Protein AF-A0A7C2KET3-F1 (afdb_monomer_lite)

Foldseek 3Di:
DPDDCVCVVVQQFPPDDDDPPPGGHPPHDDDDLALVVLVVQCVVCVVVVPPVSVVVSVVSNVVNVVVVVVVVVVVVVVVVVVVVVVVVVVVVVVVVVVVVVVVVVVVVVVVVVVVVVVVVVVVVVVVVVVVVPPDPVVVVPD

Secondary structure (DSSP, 8-state):
-----HHHHTTSB-SS-PPTTS-B-TTS------HHHHHHHHHHHHHTT-HHHHHHHHHHHHHHHHHHHHHHHHHHHHHHHHHHHHHHHHHHHHHHHHHHHHHHHHHHHHHHHHHHHHHHHHHHHHHHHHHHTS-STTSS--

Structure (mmCIF, N/CA/C/O backbone):
data_AF-A0A7C2KET3-F1
#
_entry.id   AF-A0A7C2KET3-F1
#
loop_
_atom_site.group_PDB
_atom_site.id
_atom_site.type_symbol
_atom_site.label_atom_id
_atom_site.label_alt_id
_atom_site.label_comp_id
_atom_site.label_asym_id
_atom_site.label_entity_id
_atom_site.label_seq_id
_atom_site.pdbx_PDB_ins_code
_atom_site.Cartn_x
_atom_site.Cartn_y
_atom_site.Cartn_z
_atom_site.occupancy
_atom_site.B_iso_or_equiv
_atom_site.auth_seq_id
_atom_site.auth_comp_id
_atom_site.auth_asym_id
_atom_site.auth_atom_id
_atom_site.pdbx_PDB_model_num
ATOM 1 N N . ASP A 1 1 ? 2.225 -35.616 -18.552 1.00 42.16 1 ASP A N 1
ATOM 2 C CA . ASP A 1 1 ? 2.669 -34.369 -17.893 1.00 42.16 1 ASP A CA 1
ATOM 3 C C . ASP A 1 1 ? 3.683 -34.618 -16.784 1.00 42.16 1 ASP A C 1
ATOM 5 O O . ASP A 1 1 ? 3.506 -34.184 -15.653 1.00 42.16 1 ASP A O 1
ATOM 9 N N . GLN A 1 2 ? 4.763 -35.334 -17.109 1.00 47.34 2 GLN A N 1
ATOM 10 C CA . GLN A 1 2 ? 5.925 -35.467 -16.229 1.00 47.34 2 GLN A CA 1
ATOM 11 C C . GLN A 1 2 ? 6.860 -34.282 -16.495 1.00 47.34 2 GLN A C 1
ATOM 13 O O . GLN A 1 2 ? 6.942 -33.823 -17.633 1.00 47.34 2 GLN A O 1
ATOM 18 N N . GLY A 1 3 ? 7.487 -33.762 -15.438 1.00 59.97 3 GLY A N 1
ATOM 19 C CA . GLY A 1 3 ? 8.219 -32.495 -15.417 1.00 59.97 3 GLY A CA 1
ATOM 20 C C . GLY A 1 3 ? 9.075 -32.238 -16.656 1.00 59.97 3 GLY A C 1
ATOM 21 O O . GLY A 1 3 ? 10.024 -32.965 -16.928 1.00 59.97 3 GLY A O 1
ATOM 22 N N . SER A 1 4 ? 8.730 -31.179 -17.388 1.00 68.88 4 SER A N 1
ATOM 23 C CA . SER A 1 4 ? 9.518 -30.689 -18.516 1.00 68.88 4 SER A CA 1
ATOM 24 C C . SER A 1 4 ? 10.915 -30.287 -18.033 1.00 68.88 4 SER A C 1
ATOM 26 O O . SER A 1 4 ? 11.062 -29.337 -17.263 1.00 68.88 4 SER A O 1
ATOM 28 N N . THR A 1 5 ? 11.938 -31.009 -18.490 1.00 80.56 5 THR A N 1
ATOM 29 C CA . THR A 1 5 ? 13.360 -30.710 -18.262 1.00 80.56 5 THR A CA 1
ATOM 30 C C . THR A 1 5 ? 13.919 -29.750 -19.303 1.00 80.56 5 THR A C 1
ATOM 32 O O . THR A 1 5 ? 15.097 -29.437 -19.253 1.00 80.56 5 THR A O 1
ATOM 35 N N . VAL A 1 6 ? 13.097 -29.210 -20.210 1.00 83.06 6 VAL A N 1
ATOM 36 C CA . VAL A 1 6 ? 13.560 -28.395 -21.347 1.00 83.06 6 VAL A CA 1
ATOM 37 C C . VAL A 1 6 ? 14.446 -27.228 -20.903 1.00 83.06 6 VAL A C 1
ATOM 39 O O . VAL A 1 6 ? 15.465 -26.958 -21.522 1.00 83.06 6 VAL A O 1
ATOM 42 N N . LEU A 1 7 ? 14.124 -26.558 -19.795 1.00 82.88 7 LEU A N 1
ATOM 43 C CA . LEU A 1 7 ? 14.961 -25.466 -19.281 1.00 82.88 7 LEU A CA 1
ATOM 44 C C . LEU A 1 7 ? 16.278 -25.962 -18.650 1.00 82.88 7 LEU A C 1
ATOM 46 O O . LEU A 1 7 ? 17.256 -25.218 -18.621 1.00 82.88 7 LEU A O 1
ATOM 50 N N . GLN A 1 8 ? 16.310 -27.197 -18.142 1.00 83.88 8 GLN A N 1
ATOM 51 C CA . GLN A 1 8 ? 17.532 -27.858 -17.664 1.00 83.88 8 GLN A CA 1
ATOM 52 C C . GLN A 1 8 ? 18.396 -28.316 -18.843 1.00 83.88 8 GLN A C 1
ATOM 54 O O . GLN A 1 8 ? 19.611 -28.147 -18.809 1.00 83.88 8 GLN A O 1
ATOM 59 N N . ASP A 1 9 ? 17.768 -28.839 -19.896 1.00 83.50 9 ASP A N 1
ATOM 60 C CA . ASP A 1 9 ? 18.425 -29.317 -21.117 1.00 83.50 9 ASP A CA 1
ATOM 61 C C . ASP A 1 9 ? 19.000 -28.155 -21.939 1.00 83.50 9 ASP A C 1
ATOM 63 O O . ASP A 1 9 ? 20.069 -28.271 -22.532 1.00 83.50 9 ASP A O 1
ATOM 67 N N . LEU A 1 10 ? 18.335 -26.995 -21.907 1.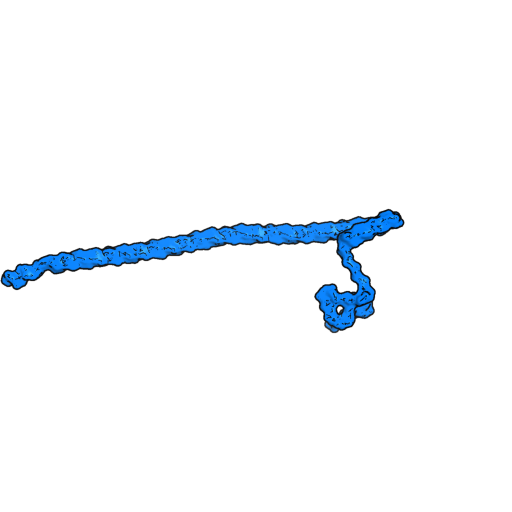00 83.88 10 LEU A N 1
ATOM 68 C CA . LEU A 1 10 ? 18.843 -25.735 -22.458 1.00 83.88 10 LEU A CA 1
ATOM 69 C C . LEU A 1 10 ? 19.915 -25.074 -21.572 1.00 83.88 10 LEU A C 1
ATOM 71 O O . LEU A 1 10 ? 20.426 -24.014 -21.930 1.00 83.88 10 LEU A O 1
ATOM 75 N N . GLY A 1 11 ? 20.243 -25.657 -20.413 1.00 83.31 11 GLY A N 1
ATOM 76 C CA . GLY A 1 11 ? 21.248 -25.118 -19.496 1.00 83.31 11 GLY A CA 1
ATOM 77 C C . GLY A 1 11 ? 20.866 -23.765 -18.890 1.00 83.31 11 GLY A C 1
ATOM 78 O O . GLY A 1 11 ? 21.749 -22.985 -18.545 1.00 83.31 11 GLY A O 1
ATOM 79 N N . LEU A 1 12 ? 19.568 -23.465 -18.784 1.00 84.31 12 LEU A N 1
ATOM 80 C CA . LEU A 1 12 ? 19.056 -22.229 -18.183 1.00 84.31 12 LEU A CA 1
ATOM 81 C C . LEU A 1 12 ? 18.835 -22.385 -16.676 1.00 84.31 12 LEU A C 1
ATOM 83 O O . LEU A 1 12 ? 19.113 -21.457 -15.917 1.00 84.31 12 LEU A O 1
ATOM 87 N N . ILE A 1 13 ? 18.384 -23.562 -16.230 1.00 86.81 13 ILE A N 1
ATOM 88 C CA . ILE A 1 13 ? 18.223 -23.896 -14.808 1.00 86.81 13 ILE A CA 1
ATOM 89 C C . ILE A 1 13 ? 19.156 -25.035 -14.390 1.00 86.81 13 ILE A C 1
ATOM 91 O O . ILE A 1 13 ? 19.423 -25.956 -15.159 1.00 86.81 13 ILE A O 1
ATOM 95 N N . ALA A 1 14 ? 19.661 -24.965 -13.161 1.00 82.75 14 ALA A N 1
ATOM 96 C CA . ALA A 1 14 ? 20.570 -25.953 -12.602 1.00 82.75 14 ALA A CA 1
ATOM 97 C C . ALA A 1 14 ? 19.879 -27.320 -12.465 1.00 82.75 14 ALA A C 1
ATOM 99 O O . ALA A 1 14 ? 18.770 -27.425 -11.932 1.00 82.75 14 ALA A O 1
ATOM 100 N N . GLN A 1 15 ? 20.555 -28.380 -12.911 1.00 72.81 15 GLN A N 1
ATOM 101 C CA . GLN A 1 15 ? 20.136 -29.752 -12.634 1.00 72.81 15 GLN A CA 1
ATOM 102 C C . GLN A 1 15 ? 20.457 -30.076 -11.169 1.00 72.81 15 GLN A C 1
ATOM 104 O O . GLN A 1 15 ? 21.622 -30.079 -10.780 1.00 72.81 15 GLN A O 1
ATOM 109 N N . GLY A 1 16 ? 19.428 -30.335 -10.352 1.00 71.69 16 GLY A N 1
ATOM 110 C CA . GLY A 1 16 ? 19.618 -30.861 -8.992 1.00 71.69 16 GLY A CA 1
ATOM 111 C C . GLY A 1 16 ? 19.234 -29.959 -7.811 1.00 71.69 16 GLY A C 1
ATOM 112 O O . GLY A 1 16 ? 19.978 -29.883 -6.842 1.00 71.69 16 GLY A O 1
ATOM 113 N N . GLY A 1 17 ? 18.037 -29.363 -7.812 1.00 63.12 17 GLY A N 1
ATOM 114 C CA . GLY A 1 17 ? 17.366 -29.019 -6.544 1.00 63.12 17 GLY A CA 1
ATOM 115 C C . GLY A 1 17 ? 17.530 -27.596 -6.007 1.00 63.12 17 GLY A C 1
ATOM 116 O O . GLY A 1 17 ? 17.144 -27.346 -4.866 1.00 63.12 17 GLY A O 1
ATOM 117 N N . ASN A 1 18 ? 18.005 -26.638 -6.805 1.00 69.19 18 ASN A N 1
ATOM 118 C CA . ASN A 1 18 ? 17.805 -25.234 -6.444 1.00 69.19 18 ASN A CA 1
ATOM 119 C C . ASN A 1 18 ? 16.338 -24.845 -6.692 1.00 69.19 18 ASN A C 1
ATOM 121 O O . ASN A 1 18 ? 15.812 -25.026 -7.792 1.00 69.19 18 ASN A O 1
ATOM 125 N N . TYR A 1 19 ? 15.677 -24.304 -5.669 1.00 72.56 19 TYR A N 1
ATOM 126 C CA . TYR A 1 19 ? 14.320 -23.768 -5.779 1.00 72.56 19 TYR A CA 1
ATOM 127 C C . TYR A 1 19 ? 14.351 -22.324 -6.314 1.00 72.56 19 TYR A C 1
ATOM 129 O O . TYR A 1 19 ? 15.313 -21.593 -6.049 1.00 72.56 19 TYR A O 1
ATOM 137 N N . PRO A 1 20 ? 13.317 -21.881 -7.055 1.00 75.56 20 PRO A N 1
ATOM 138 C CA . PRO A 1 20 ? 13.189 -20.483 -7.458 1.00 75.56 20 PRO A CA 1
ATOM 139 C C . PRO A 1 20 ? 13.262 -19.544 -6.242 1.00 75.56 20 PRO A C 1
ATOM 141 O O . PRO A 1 20 ? 12.779 -19.910 -5.167 1.00 75.56 20 PRO A O 1
ATOM 144 N N . PRO A 1 21 ? 13.818 -18.328 -6.381 1.00 67.75 21 PRO A N 1
ATOM 145 C CA . PRO A 1 21 ? 14.212 -17.669 -7.631 1.00 67.75 21 PRO A CA 1
ATOM 146 C C . PRO A 1 21 ? 15.685 -17.850 -8.054 1.00 67.75 21 PRO A C 1
ATOM 148 O O . PRO A 1 21 ? 16.065 -17.298 -9.077 1.00 67.75 21 PRO A O 1
ATOM 151 N N . ASN A 1 22 ? 16.519 -18.592 -7.314 1.00 75.00 22 ASN A N 1
ATOM 152 C CA . ASN A 1 22 ? 17.971 -18.695 -7.565 1.00 75.00 22 ASN A CA 1
ATOM 153 C C . ASN A 1 22 ? 18.385 -20.080 -8.090 1.00 75.00 22 ASN A C 1
ATOM 155 O O . ASN A 1 22 ? 19.306 -20.720 -7.580 1.00 75.00 22 ASN A O 1
ATOM 159 N N . ASN A 1 23 ? 17.683 -20.564 -9.109 1.00 85.31 23 ASN A N 1
ATOM 160 C CA . ASN A 1 23 ? 17.885 -21.889 -9.693 1.00 85.31 23 ASN A CA 1
ATOM 161 C C . ASN A 1 23 ? 18.510 -21.867 -11.090 1.00 85.31 23 ASN A C 1
ATOM 163 O O . ASN A 1 23 ? 18.409 -22.855 -11.810 1.00 85.31 23 ASN A O 1
ATOM 167 N N . TYR A 1 24 ? 19.153 -20.767 -11.475 1.00 85.25 24 TYR A N 1
ATOM 168 C CA . TYR A 1 24 ? 19.835 -20.638 -12.761 1.00 85.25 24 TYR A CA 1
ATOM 169 C C . TYR A 1 24 ? 21.067 -21.551 -12.837 1.00 85.25 24 TYR A C 1
ATOM 171 O O . TYR A 1 24 ? 21.750 -21.765 -11.832 1.00 85.25 24 TYR A O 1
ATOM 179 N N . ALA A 1 25 ? 21.359 -22.101 -14.016 1.00 84.25 25 ALA A N 1
ATOM 180 C CA . ALA A 1 25 ? 22.590 -22.860 -14.228 1.00 84.25 25 ALA A CA 1
ATOM 181 C C . ALA A 1 25 ? 23.814 -21.932 -14.160 1.00 84.25 25 ALA A C 1
ATOM 183 O O . ALA A 1 25 ? 23.736 -20.765 -14.532 1.00 84.25 25 ALA A O 1
ATOM 184 N N . SER A 1 26 ? 24.974 -22.446 -13.752 1.00 78.44 26 SER A N 1
ATOM 185 C CA . SER A 1 26 ? 26.209 -21.647 -13.663 1.00 78.44 26 SER A CA 1
ATOM 186 C C . SER A 1 26 ? 26.685 -21.099 -15.016 1.00 78.44 26 SER A C 1
ATOM 188 O O . SER A 1 26 ? 27.414 -20.114 -15.057 1.00 78.44 26 SER A O 1
ATOM 190 N N . SER A 1 27 ? 26.277 -21.737 -16.115 1.00 80.56 27 SER A N 1
ATOM 191 C CA . SER A 1 27 ? 26.515 -21.299 -17.495 1.00 80.56 27 SER A CA 1
ATOM 192 C C . SER A 1 27 ? 25.458 -20.325 -18.022 1.00 80.56 27 SER A C 1
ATOM 194 O O . SER A 1 27 ? 25.628 -19.785 -19.114 1.00 80.56 27 SER A O 1
ATOM 196 N N . ALA A 1 28 ? 24.354 -20.123 -17.299 1.00 80.44 28 ALA A N 1
ATOM 197 C CA . ALA A 1 28 ? 23.293 -19.229 -17.731 1.00 80.44 28 ALA A CA 1
ATOM 198 C C . ALA A 1 28 ? 23.733 -17.773 -17.544 1.00 80.44 28 ALA A C 1
ATOM 200 O O . ALA A 1 28 ? 24.137 -17.357 -16.457 1.00 80.44 28 ALA A O 1
ATOM 201 N N . ILE A 1 29 ? 23.613 -16.975 -18.605 1.00 73.44 29 ILE A N 1
ATOM 202 C CA . ILE A 1 29 ? 23.766 -15.525 -18.505 1.00 73.44 29 ILE A CA 1
ATOM 203 C C . ILE A 1 29 ? 22.491 -14.983 -17.861 1.00 73.44 29 ILE A C 1
ATOM 205 O O . ILE A 1 29 ? 21.449 -14.874 -18.504 1.00 73.44 29 ILE A O 1
ATOM 209 N N . VAL A 1 30 ? 22.572 -14.653 -16.575 1.00 65.62 30 VAL A N 1
ATOM 210 C CA . VAL A 1 30 ? 21.487 -13.986 -15.854 1.00 65.62 30 VAL A CA 1
ATOM 211 C C . VAL A 1 30 ? 21.726 -12.488 -15.939 1.00 65.62 30 VAL A C 1
ATOM 213 O O . VAL A 1 30 ? 22.471 -11.912 -15.146 1.00 65.62 30 VAL A O 1
ATOM 216 N N . GLN A 1 31 ? 21.112 -11.847 -16.927 1.00 65.31 31 GLN A N 1
ATOM 217 C CA . GLN A 1 31 ? 21.125 -10.395 -17.012 1.00 65.31 31 GLN A CA 1
ATOM 218 C C . GLN A 1 31 ? 19.950 -9.855 -16.196 1.00 65.31 31 GLN A C 1
ATOM 220 O O . GLN A 1 31 ? 18.794 -9.968 -16.593 1.00 65.31 31 GLN A O 1
ATOM 225 N N . GLY A 1 32 ? 20.244 -9.302 -15.018 1.00 63.31 32 GLY A N 1
ATOM 226 C CA . GLY A 1 32 ? 19.245 -8.568 -14.248 1.00 63.31 32 GLY A CA 1
ATOM 227 C C . GLY A 1 32 ? 18.842 -7.327 -15.032 1.00 63.31 32 GLY A C 1
ATOM 228 O O . GLY A 1 32 ? 19.677 -6.451 -15.254 1.00 63.31 32 GLY A O 1
ATOM 229 N N . ASP A 1 33 ? 17.594 -7.249 -15.480 1.00 67.88 33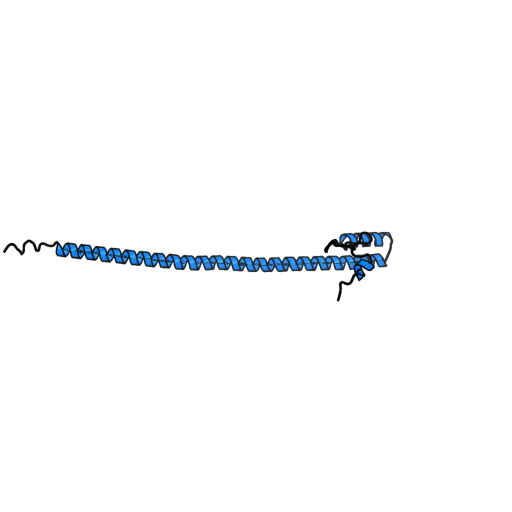 ASP A N 1
ATOM 230 C CA . ASP A 1 33 ? 17.148 -6.123 -16.292 1.00 67.88 33 ASP A CA 1
ATOM 231 C C . ASP A 1 33 ? 16.757 -4.940 -15.399 1.00 67.88 33 ASP A C 1
ATOM 233 O O . ASP A 1 33 ? 15.608 -4.753 -15.010 1.00 67.88 33 ASP A O 1
ATOM 237 N N . SER A 1 34 ? 17.768 -4.190 -14.966 1.00 79.50 34 SER A N 1
ATOM 238 C CA . SER A 1 34 ? 17.597 -2.996 -14.143 1.00 79.50 34 SER A CA 1
ATOM 239 C C . SER A 1 34 ? 17.594 -1.744 -15.012 1.00 79.50 34 SER A C 1
ATOM 241 O O . SER A 1 34 ? 18.355 -1.652 -15.976 1.00 79.50 34 SER A O 1
ATOM 243 N N . MET A 1 35 ? 16.836 -0.723 -14.603 1.00 84.56 35 MET A N 1
ATOM 244 C CA . MET A 1 35 ? 16.890 0.621 -15.192 1.00 84.56 35 MET A CA 1
ATOM 245 C C . MET A 1 35 ? 18.331 1.143 -15.309 1.00 84.56 35 MET A C 1
ATOM 247 O O . MET A 1 35 ? 18.689 1.780 -16.296 1.00 84.56 35 MET A O 1
ATOM 251 N N . PHE A 1 36 ? 19.185 0.833 -14.329 1.00 86.81 36 PHE A N 1
ATOM 252 C CA . PHE A 1 36 ? 20.596 1.221 -14.361 1.00 86.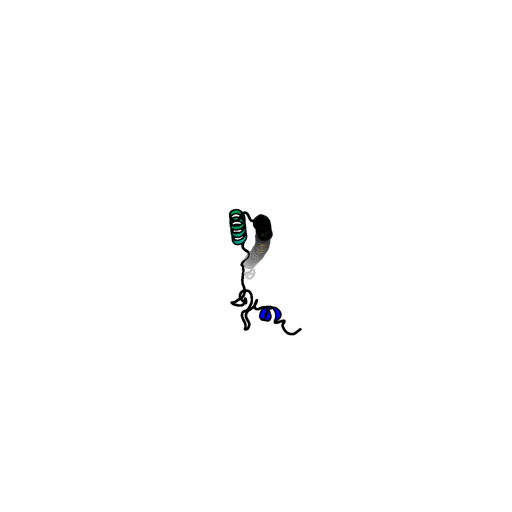81 36 PHE A CA 1
ATOM 253 C C . PHE A 1 36 ? 21.365 0.532 -15.492 1.00 86.81 36 PHE A C 1
ATOM 255 O O . PHE A 1 36 ? 22.199 1.168 -16.131 1.00 86.81 36 PHE A O 1
ATOM 262 N N . ASN A 1 37 ? 21.045 -0.728 -15.792 1.00 85.81 37 ASN A N 1
ATOM 263 C CA . ASN A 1 37 ? 21.643 -1.442 -16.916 1.00 85.81 37 ASN A CA 1
ATOM 264 C C . ASN A 1 37 ? 21.163 -0.856 -18.250 1.00 85.81 37 ASN A C 1
ATOM 266 O O . ASN A 1 37 ? 21.987 -0.656 -19.134 1.00 85.81 37 ASN A O 1
ATOM 270 N N . LYS A 1 38 ? 19.884 -0.465 -18.366 1.00 87.25 38 LYS A N 1
ATOM 271 C CA . LYS A 1 38 ? 19.368 0.243 -19.553 1.00 87.25 38 LYS A CA 1
ATOM 272 C C . LYS A 1 38 ? 20.059 1.593 -19.779 1.00 87.25 38 LYS A C 1
ATOM 274 O O . LYS A 1 38 ? 20.431 1.905 -20.907 1.00 87.25 38 LYS A O 1
ATOM 279 N N . LEU A 1 39 ? 20.301 2.362 -18.712 1.00 90.81 39 LEU A N 1
ATOM 280 C CA . LEU A 1 39 ? 21.042 3.631 -18.776 1.00 90.81 39 LEU A CA 1
ATOM 281 C C . LEU A 1 39 ? 22.499 3.433 -19.211 1.00 90.81 39 LEU A C 1
ATOM 283 O O . LEU A 1 39 ? 23.015 4.207 -20.017 1.00 90.81 39 LEU A O 1
ATOM 287 N N . VAL A 1 40 ? 23.160 2.394 -18.697 1.00 90.44 40 VAL A N 1
ATOM 288 C CA . VAL A 1 40 ? 24.526 2.031 -19.096 1.00 90.44 40 VAL A CA 1
ATOM 289 C C . VAL A 1 40 ? 24.567 1.604 -20.565 1.00 90.44 40 VAL A C 1
ATOM 291 O O . VAL A 1 40 ? 25.411 2.097 -21.308 1.00 90.44 40 VAL A O 1
ATOM 294 N N . SER A 1 41 ? 23.620 0.777 -21.015 1.00 89.12 41 SER A N 1
ATOM 295 C CA . SER A 1 41 ? 23.511 0.384 -22.424 1.00 89.12 41 SER A CA 1
ATOM 296 C C . SER A 1 41 ? 23.257 1.578 -23.346 1.00 89.12 41 SER A C 1
ATOM 298 O O . SER A 1 41 ? 23.889 1.672 -24.394 1.00 89.12 41 SER A O 1
ATOM 300 N N . LEU A 1 42 ? 22.396 2.523 -22.948 1.00 93.38 42 LEU A N 1
ATOM 301 C CA . LEU A 1 42 ? 22.164 3.753 -23.709 1.00 93.38 42 LEU A CA 1
ATOM 302 C C . LEU A 1 42 ? 23.438 4.603 -23.809 1.00 93.38 42 LEU A C 1
ATOM 304 O O . LEU A 1 42 ? 23.776 5.083 -24.889 1.00 93.38 42 LEU A O 1
ATOM 308 N N . ARG A 1 43 ? 24.165 4.773 -22.699 1.00 94.31 43 ARG A N 1
ATOM 309 C CA . ARG A 1 43 ? 25.451 5.485 -22.675 1.00 94.31 43 ARG A CA 1
ATOM 310 C C . ARG A 1 43 ? 26.450 4.855 -23.648 1.00 94.31 43 ARG A C 1
ATOM 312 O O . ARG A 1 43 ? 27.083 5.572 -24.417 1.00 94.31 43 ARG A O 1
ATOM 319 N N . ASP A 1 44 ? 26.592 3.535 -23.616 1.00 94.75 44 ASP A N 1
ATOM 320 C CA . ASP A 1 44 ? 27.554 2.826 -24.463 1.00 94.75 44 ASP A CA 1
ATOM 321 C C . ASP A 1 44 ? 27.150 2.890 -25.943 1.00 94.75 44 ASP A C 1
ATOM 323 O O . ASP A 1 44 ? 28.003 3.095 -26.808 1.00 94.75 44 ASP A O 1
ATOM 327 N N . ALA A 1 45 ? 25.851 2.817 -26.243 1.00 95.38 45 ALA A N 1
ATOM 328 C CA . ALA A 1 45 ? 25.337 3.007 -27.596 1.00 95.38 45 ALA A CA 1
ATOM 329 C C . ALA A 1 45 ? 25.600 4.429 -28.126 1.00 95.38 45 ALA A C 1
ATOM 331 O O . ALA A 1 45 ? 25.989 4.589 -29.283 1.00 95.38 45 ALA A O 1
ATOM 332 N N . LEU A 1 46 ? 25.473 5.454 -27.273 1.00 95.94 46 LEU A N 1
ATOM 333 C CA . LEU A 1 46 ? 25.827 6.837 -27.612 1.00 95.94 46 LEU A CA 1
ATOM 334 C C . LEU A 1 46 ? 27.325 6.992 -27.905 1.00 95.94 46 LEU A C 1
ATOM 336 O O . LEU A 1 46 ? 27.683 7.641 -28.884 1.00 95.94 46 LEU A O 1
ATOM 340 N N . PHE A 1 47 ? 28.205 6.378 -27.106 1.00 97.25 47 PHE A N 1
ATOM 341 C CA . PHE A 1 47 ? 29.652 6.435 -27.350 1.00 97.25 47 PHE A CA 1
ATOM 342 C C . PHE A 1 47 ? 30.072 5.734 -28.643 1.00 97.25 47 PHE A C 1
ATOM 344 O O . PHE A 1 47 ? 30.984 6.201 -29.323 1.00 97.25 47 PHE A O 1
ATOM 351 N N . ASN A 1 48 ? 29.396 4.641 -28.994 1.00 96.44 48 ASN A N 1
ATOM 352 C CA . ASN A 1 48 ? 29.688 3.867 -30.199 1.00 96.44 48 ASN A CA 1
ATOM 353 C C . ASN A 1 48 ? 28.949 4.378 -31.445 1.00 96.44 48 ASN A C 1
ATOM 355 O O . ASN A 1 48 ? 29.104 3.805 -32.522 1.00 96.44 48 ASN A O 1
ATOM 359 N N . ASN A 1 49 ? 28.155 5.447 -31.309 1.00 94.56 49 ASN A N 1
ATOM 360 C CA . ASN A 1 49 ? 27.302 5.988 -32.366 1.00 94.56 49 ASN A CA 1
ATOM 361 C C . ASN A 1 49 ? 26.354 4.924 -32.972 1.00 94.56 49 ASN A C 1
ATOM 363 O O . ASN A 1 49 ? 26.028 4.960 -34.161 1.00 94.56 49 ASN A O 1
ATOM 367 N N . ASP A 1 50 ? 25.925 3.964 -32.143 1.00 96.25 50 ASP A N 1
ATOM 368 C CA . ASP A 1 50 ? 25.015 2.880 -32.506 1.00 96.25 50 ASP A CA 1
ATOM 369 C C . ASP A 1 50 ? 23.564 3.355 -32.386 1.00 96.25 50 ASP A C 1
ATOM 371 O O . ASP A 1 50 ? 22.953 3.351 -31.316 1.00 96.25 50 ASP A O 1
ATOM 375 N N . THR A 1 51 ? 22.996 3.762 -33.516 1.00 93.81 51 THR A N 1
ATOM 376 C CA . THR A 1 51 ? 21.621 4.270 -33.603 1.00 93.81 51 THR A CA 1
ATOM 377 C C . THR A 1 51 ? 20.565 3.240 -33.203 1.00 93.81 51 THR A C 1
ATOM 379 O O . THR A 1 51 ? 19.533 3.617 -32.643 1.00 93.81 51 THR A O 1
ATOM 382 N N . ASN A 1 52 ? 20.810 1.947 -33.426 1.00 93.81 52 ASN A N 1
ATOM 383 C CA . ASN A 1 52 ? 19.883 0.896 -33.012 1.00 93.81 52 ASN A CA 1
ATOM 384 C C . ASN A 1 52 ? 19.945 0.687 -31.497 1.00 93.81 52 ASN A C 1
ATOM 386 O O . ASN A 1 52 ? 18.903 0.641 -30.841 1.00 93.81 52 ASN A O 1
ATOM 390 N N . GLY A 1 53 ? 21.155 0.639 -30.934 1.00 91.81 53 GLY A N 1
ATOM 391 C CA . GLY A 1 53 ? 21.372 0.556 -29.491 1.00 91.81 53 GLY A CA 1
ATOM 392 C C . GLY A 1 53 ? 20.785 1.747 -28.730 1.00 91.81 53 GLY A C 1
ATOM 393 O O . GLY A 1 53 ? 20.210 1.566 -27.658 1.00 91.81 53 GLY A O 1
ATOM 394 N N . ILE A 1 54 ? 20.845 2.954 -29.304 1.00 93.50 54 ILE A N 1
ATOM 395 C CA . ILE A 1 54 ? 20.236 4.157 -28.719 1.00 93.50 54 ILE A CA 1
ATOM 396 C C . ILE A 1 54 ? 18.712 4.012 -28.641 1.00 93.50 54 ILE A C 1
ATOM 398 O O . ILE A 1 54 ? 18.135 4.209 -27.572 1.00 93.50 54 ILE A O 1
ATOM 402 N N . ASN A 1 55 ? 18.057 3.623 -29.740 1.00 92.88 55 ASN A N 1
ATOM 403 C CA . ASN A 1 55 ? 16.604 3.429 -29.757 1.00 92.88 55 ASN A CA 1
ATOM 404 C C . ASN A 1 55 ? 16.160 2.329 -28.780 1.00 92.88 55 ASN A C 1
ATOM 406 O O . ASN A 1 55 ? 15.190 2.511 -28.046 1.00 92.88 55 ASN A O 1
ATOM 410 N N . ALA A 1 56 ? 16.897 1.216 -28.721 1.00 90.25 56 ALA A N 1
ATOM 411 C CA . ALA A 1 56 ? 16.627 0.139 -27.772 1.00 90.25 56 ALA A CA 1
ATOM 412 C C . ALA A 1 56 ? 16.826 0.584 -26.311 1.00 90.25 56 ALA A C 1
ATOM 414 O O . ALA A 1 56 ? 16.032 0.233 -25.439 1.00 90.25 56 ALA A O 1
ATOM 415 N N . GLY A 1 57 ? 17.862 1.384 -26.038 1.00 89.56 57 GLY A N 1
ATOM 416 C CA . GLY A 1 57 ? 18.135 1.936 -24.712 1.00 89.56 57 GLY A CA 1
ATOM 417 C C . GLY A 1 57 ? 17.034 2.878 -24.227 1.00 89.56 57 GLY A C 1
ATOM 418 O O . GLY A 1 57 ? 16.613 2.774 -23.077 1.00 89.56 57 GLY A O 1
ATOM 419 N N . LEU A 1 58 ? 16.528 3.750 -25.106 1.00 91.00 58 LEU A N 1
ATOM 420 C CA . LEU A 1 58 ? 15.403 4.639 -24.798 1.00 91.00 58 LEU A CA 1
ATOM 421 C C . LEU A 1 58 ? 14.126 3.848 -24.489 1.00 91.00 58 LEU A C 1
ATOM 423 O O . LEU A 1 58 ? 13.538 4.056 -23.431 1.00 91.00 58 LEU A O 1
ATOM 427 N N . GLY A 1 59 ? 13.765 2.877 -25.336 1.00 91.00 59 GLY A N 1
ATOM 428 C CA . GLY A 1 59 ? 12.598 2.023 -25.088 1.00 91.00 59 GLY A CA 1
ATOM 429 C C . GLY A 1 59 ? 12.700 1.242 -23.773 1.00 91.00 59 GLY A C 1
ATOM 430 O O . GLY A 1 59 ? 11.742 1.175 -23.009 1.00 91.00 59 GLY A O 1
ATOM 431 N N . GLY A 1 60 ? 13.888 0.725 -23.446 1.00 89.31 60 GLY A N 1
ATOM 432 C CA . GLY A 1 60 ? 14.115 0.035 -22.175 1.00 89.31 60 GLY A CA 1
ATOM 433 C C . GLY A 1 60 ? 13.996 0.943 -20.944 1.00 89.31 60 GLY A C 1
ATOM 434 O O . GLY A 1 60 ? 13.585 0.482 -19.879 1.00 89.31 60 GLY A O 1
ATOM 435 N N . ILE A 1 61 ? 14.346 2.228 -21.059 1.00 90.69 61 ILE A N 1
ATOM 436 C CA . ILE A 1 61 ? 14.139 3.205 -19.979 1.00 90.69 61 ILE A CA 1
ATOM 437 C C . ILE A 1 61 ? 12.649 3.497 -19.809 1.00 90.69 61 ILE A C 1
ATOM 439 O O . ILE A 1 61 ? 12.181 3.528 -18.672 1.00 90.69 61 ILE A O 1
ATOM 443 N N . ASP A 1 62 ? 11.907 3.660 -20.904 1.00 91.94 62 ASP A N 1
ATOM 444 C CA . ASP A 1 62 ? 10.460 3.886 -20.853 1.00 91.94 62 ASP A CA 1
ATOM 445 C C . ASP A 1 62 ? 9.739 2.726 -20.149 1.00 91.94 62 ASP A C 1
ATOM 447 O O . ASP A 1 62 ? 8.966 2.955 -19.215 1.00 91.94 62 ASP A O 1
ATOM 451 N N . GLU A 1 63 ? 10.076 1.479 -20.491 1.00 90.94 63 GLU A N 1
ATOM 452 C CA . GLU A 1 63 ? 9.547 0.287 -19.813 1.00 90.94 63 GLU A CA 1
ATOM 453 C C . GLU A 1 63 ? 9.875 0.272 -18.313 1.00 90.94 63 GLU A C 1
ATOM 455 O O . GLU A 1 63 ? 9.019 -0.025 -17.472 1.00 90.94 63 GLU A O 1
ATOM 460 N N . ALA A 1 64 ? 11.111 0.627 -17.948 1.00 88.94 64 ALA A N 1
ATOM 461 C CA . ALA A 1 64 ? 11.519 0.699 -16.551 1.00 88.94 64 ALA A CA 1
ATOM 462 C C . ALA A 1 64 ? 10.761 1.798 -15.783 1.00 88.94 64 ALA A C 1
ATOM 464 O O . ALA A 1 64 ? 10.374 1.601 -14.626 1.00 88.94 64 ALA A O 1
ATOM 465 N N . MET A 1 65 ? 10.512 2.944 -16.420 1.00 91.31 65 MET A N 1
ATOM 466 C CA . MET A 1 65 ? 9.709 4.020 -15.843 1.00 91.31 65 MET A CA 1
ATOM 467 C C . MET A 1 65 ? 8.249 3.599 -15.664 1.00 91.31 65 MET A C 1
ATOM 469 O O . MET A 1 65 ? 7.647 3.919 -14.638 1.00 91.31 65 MET A O 1
ATOM 473 N N . ASP A 1 66 ? 7.678 2.859 -16.609 1.00 93.12 66 ASP A N 1
ATOM 474 C CA . ASP A 1 66 ? 6.313 2.343 -16.497 1.00 93.12 66 ASP A CA 1
ATOM 475 C C . ASP A 1 66 ? 6.178 1.309 -15.381 1.00 93.12 66 ASP A C 1
ATOM 477 O O . ASP A 1 66 ? 5.225 1.360 -14.597 1.00 93.12 66 ASP A O 1
ATOM 481 N N . ASN A 1 67 ? 7.176 0.439 -15.221 1.00 89.62 67 ASN A N 1
ATOM 482 C CA . ASN A 1 67 ? 7.245 -0.484 -14.095 1.00 89.62 67 ASN A CA 1
ATOM 483 C C . ASN A 1 67 ? 7.294 0.266 -12.747 1.00 89.62 67 ASN A C 1
ATOM 485 O O . ASN A 1 67 ? 6.508 -0.022 -11.838 1.00 89.62 67 ASN A O 1
ATOM 489 N N . LEU A 1 68 ? 8.144 1.296 -12.638 1.00 89.69 68 LEU A N 1
ATOM 490 C CA . LEU A 1 68 ? 8.216 2.153 -11.451 1.00 89.69 68 LEU A CA 1
ATOM 491 C C . LEU A 1 68 ? 6.862 2.819 -11.158 1.00 89.69 68 LEU A C 1
ATOM 493 O O . LEU A 1 68 ? 6.388 2.788 -10.019 1.00 89.69 68 LEU A O 1
ATOM 497 N N . ARG A 1 69 ? 6.214 3.399 -12.176 1.00 94.12 69 ARG A N 1
ATOM 498 C CA . ARG A 1 69 ? 4.891 4.032 -12.050 1.00 94.12 69 ARG A CA 1
ATOM 499 C C . ARG A 1 69 ? 3.834 3.043 -11.574 1.00 94.12 69 ARG A C 1
ATOM 501 O O . ARG A 1 69 ? 3.060 3.384 -10.681 1.00 94.12 69 ARG A O 1
ATOM 508 N N . ALA A 1 70 ? 3.826 1.821 -12.102 1.00 94.44 70 ALA A N 1
ATOM 509 C CA . ALA A 1 70 ? 2.907 0.773 -11.669 1.00 94.44 70 ALA A CA 1
ATOM 510 C C . ALA A 1 70 ? 3.103 0.426 -10.182 1.00 94.44 70 ALA A C 1
ATOM 512 O O . ALA A 1 70 ? 2.130 0.323 -9.428 1.00 94.44 70 ALA A O 1
ATOM 513 N N . HIS A 1 71 ? 4.353 0.319 -9.725 1.00 93.31 71 HIS A N 1
ATOM 514 C CA . HIS A 1 71 ? 4.648 0.095 -8.310 1.00 93.31 71 HIS A CA 1
ATOM 515 C C . HIS A 1 71 ? 4.241 1.277 -7.423 1.00 93.31 71 HIS A C 1
ATOM 517 O O . HIS A 1 71 ? 3.636 1.056 -6.372 1.00 93.31 71 HIS A O 1
ATOM 523 N N . MET A 1 72 ? 4.494 2.520 -7.843 1.00 95.50 72 MET A N 1
ATOM 524 C CA . MET A 1 72 ? 4.023 3.705 -7.116 1.00 95.50 72 MET A CA 1
ATOM 525 C C . MET A 1 72 ? 2.494 3.741 -7.021 1.00 95.50 72 MET A C 1
ATOM 527 O O . MET A 1 72 ? 1.956 4.011 -5.949 1.00 95.50 72 MET A O 1
ATOM 531 N N . ALA A 1 73 ? 1.788 3.408 -8.105 1.00 97.06 73 ALA A N 1
ATOM 532 C CA . ALA A 1 73 ? 0.330 3.323 -8.111 1.00 97.06 73 ALA A CA 1
ATOM 533 C C . ALA A 1 73 ? -0.181 2.253 -7.132 1.00 97.06 73 ALA A C 1
ATOM 535 O O . ALA A 1 73 ? -1.124 2.501 -6.380 1.00 97.06 73 ALA A O 1
ATOM 536 N N . LEU A 1 74 ? 0.471 1.086 -7.070 1.00 96.56 74 LEU A N 1
ATOM 537 C CA . LEU A 1 74 ? 0.144 0.038 -6.100 1.00 96.56 74 LEU A CA 1
ATOM 538 C C . LEU A 1 74 ? 0.351 0.506 -4.653 1.00 96.56 74 LEU A C 1
ATOM 540 O O . LEU A 1 74 ? -0.483 0.224 -3.789 1.00 96.56 74 LEU A O 1
ATOM 544 N N . VAL A 1 75 ? 1.451 1.211 -4.376 1.00 97.75 75 VAL A N 1
ATOM 545 C CA . VAL A 1 75 ? 1.720 1.790 -3.052 1.00 97.75 75 VAL A CA 1
ATOM 546 C C . VAL A 1 75 ? 0.659 2.832 -2.701 1.00 97.75 75 VAL A C 1
ATOM 548 O O . VAL A 1 75 ? 0.079 2.746 -1.621 1.00 97.75 75 VAL A O 1
ATOM 551 N N . GLY A 1 76 ? 0.324 3.739 -3.622 1.00 97.62 76 GLY A N 1
ATOM 552 C CA . GLY A 1 76 ? -0.734 4.734 -3.429 1.00 97.62 76 GLY A CA 1
ATOM 553 C C . GLY A 1 76 ? -2.105 4.103 -3.167 1.00 97.62 76 GLY A C 1
ATOM 554 O O . GLY A 1 76 ? -2.811 4.501 -2.242 1.00 97.62 76 GLY A O 1
ATOM 555 N N . ALA A 1 77 ? -2.460 3.043 -3.898 1.00 97.62 77 ALA A N 1
ATOM 556 C CA . ALA A 1 77 ? -3.696 2.297 -3.664 1.00 97.62 77 ALA A CA 1
ATOM 557 C C . ALA A 1 77 ? -3.720 1.631 -2.276 1.00 97.62 77 ALA A C 1
ATOM 559 O O . ALA A 1 77 ? -4.750 1.623 -1.597 1.00 97.62 77 ALA A O 1
ATOM 560 N N . ARG A 1 78 ? -2.586 1.079 -1.821 1.00 97.44 78 ARG A N 1
ATOM 561 C CA . ARG A 1 78 ? -2.456 0.517 -0.466 1.00 97.44 78 ARG A CA 1
ATOM 562 C C . ARG A 1 78 ? -2.563 1.598 0.604 1.00 97.44 78 ARG A C 1
ATOM 564 O O . ARG A 1 78 ? -3.257 1.373 1.592 1.00 97.44 78 ARG A O 1
ATOM 571 N N . GLN A 1 79 ? -1.939 2.753 0.394 1.00 97.88 79 GLN A N 1
ATOM 572 C CA . GLN A 1 79 ? -2.043 3.896 1.294 1.00 97.88 79 GLN A CA 1
ATOM 573 C C . GLN A 1 79 ? -3.499 4.361 1.431 1.00 97.88 79 GLN A C 1
ATOM 575 O O . GLN A 1 79 ? -4.005 4.429 2.546 1.00 97.88 79 GLN A O 1
ATOM 580 N N . SER A 1 80 ? -4.210 4.556 0.317 1.00 97.44 80 SER A N 1
ATOM 581 C CA . SER A 1 80 ? -5.629 4.940 0.335 1.00 97.44 80 SER A CA 1
ATOM 582 C C . SER A 1 80 ? -6.496 3.926 1.095 1.00 97.44 80 SER A C 1
ATOM 584 O O . SER A 1 80 ? -7.336 4.293 1.919 1.00 97.44 80 SER A O 1
ATOM 586 N N . ARG A 1 81 ? -6.255 2.620 0.905 1.00 97.12 81 ARG A N 1
ATOM 587 C CA . ARG A 1 81 ? -6.947 1.575 1.680 1.00 97.12 81 ARG A CA 1
ATOM 588 C C . ARG A 1 81 ? -6.659 1.662 3.180 1.00 97.12 81 ARG A C 1
ATOM 590 O O . ARG A 1 81 ? -7.568 1.410 3.972 1.00 97.12 81 ARG A O 1
ATOM 597 N N . LEU A 1 82 ? -5.424 1.976 3.571 1.00 97.94 82 LEU A N 1
ATOM 598 C CA . LEU A 1 82 ? -5.046 2.142 4.976 1.00 97.94 82 LEU A CA 1
ATOM 599 C C . LEU A 1 82 ? -5.701 3.379 5.595 1.00 97.94 82 LEU A C 1
ATOM 601 O O . LEU A 1 82 ? -6.201 3.288 6.712 1.00 97.94 82 LEU A O 1
ATOM 605 N N . GLU A 1 83 ? -5.772 4.491 4.865 1.00 98.00 83 GLU A N 1
ATOM 606 C CA . GLU A 1 83 ? -6.455 5.713 5.308 1.00 98.00 83 GLU A CA 1
ATOM 607 C C . GLU A 1 83 ? -7.944 5.451 5.586 1.00 98.00 83 GLU A C 1
ATOM 609 O O . GLU A 1 83 ? -8.438 5.768 6.669 1.00 98.00 83 GLU A O 1
ATOM 614 N N . ILE A 1 84 ? -8.639 4.755 4.677 1.00 98.00 84 ILE A N 1
ATOM 615 C CA . ILE A 1 84 ? -10.042 4.350 4.877 1.00 98.00 84 ILE A CA 1
ATOM 616 C C . ILE A 1 84 ? -10.183 3.420 6.092 1.00 98.00 84 ILE A C 1
ATOM 618 O O . ILE A 1 84 ? -11.126 3.542 6.880 1.00 98.00 84 ILE A O 1
ATOM 622 N N . ALA A 1 85 ? -9.270 2.458 6.258 1.00 97.50 85 ALA A N 1
ATOM 623 C CA . ALA A 1 85 ? -9.299 1.541 7.395 1.00 97.50 85 ALA A CA 1
ATOM 624 C C . ALA A 1 85 ? -9.083 2.274 8.730 1.00 97.50 85 ALA A C 1
ATOM 626 O O . ALA A 1 85 ? -9.751 1.960 9.721 1.00 97.50 85 ALA A O 1
ATOM 627 N N . LEU A 1 86 ? -8.197 3.270 8.750 1.00 97.75 86 LEU A N 1
ATOM 628 C CA . LEU A 1 86 ? -7.924 4.105 9.914 1.00 97.75 86 LEU A CA 1
ATOM 629 C C . LEU A 1 86 ? -9.139 4.968 10.277 1.00 97.75 86 LEU A C 1
ATOM 631 O O . LEU A 1 86 ? -9.553 4.979 11.436 1.00 97.75 86 LEU A O 1
ATOM 635 N N . GLU A 1 87 ? -9.773 5.606 9.291 1.00 97.69 87 GLU A N 1
ATOM 636 C CA . GLU A 1 87 ? -10.998 6.385 9.501 1.00 97.69 87 GLU A CA 1
ATOM 637 C C . GLU A 1 87 ? -12.127 5.517 10.080 1.00 97.69 87 GLU A C 1
ATOM 639 O O . GLU A 1 87 ? -12.773 5.884 11.066 1.00 97.69 87 GLU A O 1
ATOM 644 N N . ARG A 1 88 ? -12.333 4.321 9.516 1.00 96.81 88 ARG A N 1
ATOM 645 C CA . ARG A 1 88 ? -13.318 3.354 10.026 1.00 96.81 88 ARG A CA 1
ATOM 646 C C . ARG A 1 88 ? -13.004 2.910 11.451 1.00 96.81 88 ARG A C 1
ATOM 648 O O . ARG A 1 88 ? -13.914 2.814 12.268 1.00 96.81 88 ARG A O 1
ATOM 655 N N . THR A 1 89 ? -11.736 2.653 11.759 1.00 96.94 89 THR A N 1
ATOM 656 C CA . THR A 1 89 ? -11.313 2.242 13.105 1.00 96.94 89 THR A CA 1
ATOM 657 C C . THR A 1 89 ? -11.564 3.351 14.122 1.00 96.94 89 THR A C 1
ATOM 659 O O . THR A 1 89 ? -12.118 3.083 15.184 1.00 96.94 89 THR A O 1
ATOM 662 N N . SER A 1 90 ? -11.257 4.603 13.773 1.00 97.00 90 SER A N 1
ATOM 663 C CA . SER A 1 90 ? -11.555 5.768 14.615 1.00 97.00 90 SER A CA 1
ATOM 664 C C . SER A 1 90 ? -13.056 5.892 14.908 1.00 97.00 90 SER A C 1
ATOM 666 O O . SER A 1 90 ? -13.463 6.000 16.066 1.00 97.00 90 SER A O 1
ATOM 668 N N . LYS A 1 91 ? -13.904 5.754 13.878 1.00 96.81 91 LYS A N 1
ATOM 669 C CA . LYS A 1 91 ? -15.369 5.735 14.036 1.00 96.81 91 LYS A CA 1
ATOM 670 C C . LYS A 1 91 ? -15.841 4.598 14.948 1.00 96.81 91 LYS A C 1
ATOM 672 O O . LYS A 1 91 ? -16.682 4.823 15.816 1.00 96.81 91 LYS A O 1
ATOM 677 N N . ASN A 1 92 ? -15.278 3.399 14.795 1.00 95.75 92 ASN A N 1
ATOM 678 C CA . ASN A 1 92 ? -15.617 2.248 15.634 1.00 95.75 92 ASN A CA 1
ATOM 679 C C . ASN A 1 92 ? -15.242 2.467 17.104 1.00 95.75 92 ASN A C 1
ATOM 681 O O . ASN A 1 92 ? -16.004 2.067 17.977 1.00 95.75 92 ASN A O 1
ATOM 685 N N . ILE A 1 93 ? -14.108 3.115 17.385 1.00 95.75 93 ILE A N 1
ATOM 686 C CA . ILE A 1 93 ? -13.694 3.442 18.757 1.00 95.75 93 ILE A CA 1
ATOM 687 C C . ILE A 1 93 ? -14.706 4.388 19.409 1.00 95.75 93 ILE A C 1
ATOM 689 O O . ILE A 1 93 ? -15.142 4.142 20.532 1.00 95.75 93 ILE A O 1
ATOM 693 N N . VAL A 1 94 ? -15.116 5.448 18.707 1.00 96.25 94 VAL A N 1
ATOM 694 C CA . VAL A 1 94 ? -16.127 6.391 19.216 1.00 96.25 94 VAL A CA 1
ATOM 695 C C . VAL A 1 94 ? -17.453 5.675 19.477 1.00 96.25 94 VAL A C 1
ATOM 697 O O . VAL A 1 94 ? -18.033 5.829 20.548 1.00 96.25 94 VAL A O 1
ATOM 700 N N . TYR A 1 95 ? -17.903 4.845 18.534 1.00 95.75 95 TYR A N 1
ATOM 701 C CA . TYR A 1 95 ? -19.143 4.083 18.671 1.00 95.75 95 TYR A CA 1
ATOM 702 C C . TYR A 1 95 ? -19.098 3.075 19.831 1.00 95.75 95 TYR A C 1
ATOM 704 O O . TYR A 1 95 ? -20.047 2.976 20.606 1.00 95.75 95 TYR A O 1
ATOM 712 N N . ALA A 1 96 ? -17.984 2.357 19.994 1.00 94.75 96 ALA A N 1
ATOM 713 C CA . ALA A 1 96 ? -17.799 1.419 21.097 1.00 94.75 96 ALA A CA 1
ATOM 714 C C . ALA A 1 96 ? -17.805 2.130 22.459 1.00 94.75 96 ALA A C 1
ATOM 716 O O . ALA A 1 96 ? -18.443 1.647 23.393 1.00 94.75 96 ALA A O 1
ATOM 717 N N . ASN A 1 97 ? -17.155 3.294 22.563 1.00 94.00 97 ASN A N 1
ATOM 718 C CA . ASN A 1 97 ? -17.181 4.112 23.777 1.00 94.00 97 ASN A CA 1
ATOM 719 C C . ASN A 1 97 ? -18.590 4.628 24.102 1.00 94.00 97 ASN A C 1
ATOM 721 O O . ASN A 1 97 ? -18.985 4.613 25.266 1.00 94.00 97 ASN A O 1
ATOM 725 N N . ASP A 1 98 ? -19.364 5.041 23.095 1.00 94.94 98 ASP A N 1
ATOM 726 C CA . ASP A 1 98 ? -20.759 5.464 23.276 1.00 94.94 98 ASP A CA 1
ATOM 727 C C . ASP A 1 98 ? -21.637 4.315 23.803 1.00 94.94 98 ASP A C 1
ATOM 729 O O . ASP A 1 98 ? -22.370 4.489 24.778 1.00 94.94 98 ASP A O 1
ATOM 733 N N . ILE A 1 99 ? -21.512 3.111 23.230 1.00 93.19 99 ILE A N 1
ATOM 734 C CA . ILE A 1 99 ? -22.208 1.918 23.739 1.00 93.19 99 ILE A CA 1
ATOM 735 C C . ILE A 1 99 ? -21.794 1.622 25.182 1.00 93.19 99 ILE A C 1
ATOM 737 O O . ILE A 1 99 ? -22.657 1.416 26.036 1.00 93.19 99 ILE A O 1
ATOM 741 N N . TYR A 1 100 ? -20.490 1.607 25.461 1.00 92.75 100 TYR A N 1
ATOM 742 C CA . TYR A 1 100 ? -19.974 1.302 26.792 1.00 92.75 100 TYR A CA 1
ATOM 743 C C . TYR A 1 100 ? -20.493 2.299 27.837 1.00 92.75 100 TYR A C 1
ATOM 745 O O . TYR A 1 100 ? -20.984 1.896 28.890 1.00 92.75 100 TYR A O 1
ATOM 753 N N . SER A 1 101 ? -20.478 3.596 27.512 1.00 92.44 101 SER A N 1
ATOM 754 C CA . SER A 1 101 ? -21.006 4.656 28.374 1.00 92.44 101 SER A CA 1
ATOM 755 C C . SER A 1 101 ? -22.506 4.494 28.646 1.00 92.44 101 SER A C 1
ATOM 757 O O . SER A 1 101 ? -22.936 4.635 29.792 1.00 92.44 101 SER A O 1
ATOM 759 N N . LYS A 1 102 ? -23.307 4.127 27.635 1.00 91.94 102 LYS A N 1
ATOM 760 C CA . LYS A 1 102 ? -24.751 3.875 27.797 1.00 91.94 102 LYS A CA 1
ATOM 761 C C . LYS A 1 102 ? -25.045 2.671 28.690 1.00 91.94 102 LYS A C 1
ATOM 763 O O . LYS A 1 102 ? -25.942 2.749 29.529 1.00 91.94 102 LYS A O 1
ATOM 768 N N . ILE A 1 103 ? -24.300 1.576 28.530 1.00 90.50 103 ILE A N 1
ATOM 769 C CA . ILE A 1 103 ? -24.458 0.376 29.364 1.00 90.50 103 ILE A CA 1
ATOM 770 C C . ILE A 1 103 ? -24.082 0.700 30.812 1.00 90.50 103 ILE A C 1
ATOM 772 O O . ILE A 1 103 ? -24.901 0.512 31.709 1.00 90.50 103 ILE A O 1
ATOM 776 N N . GLN A 1 104 ? -22.903 1.288 31.032 1.00 88.44 104 GLN A N 1
ATOM 777 C CA . GLN A 1 104 ? -22.442 1.647 32.373 1.00 88.44 104 GLN A CA 1
ATOM 778 C C . GLN A 1 104 ? -23.391 2.643 33.062 1.00 88.44 104 GLN A C 1
ATOM 780 O O . GLN A 1 104 ? -23.708 2.484 34.240 1.00 88.44 104 GLN A O 1
ATOM 785 N N . GLY A 1 105 ? -23.895 3.641 32.330 1.00 87.06 105 GLY A N 1
ATOM 786 C CA . GLY A 1 105 ? -24.896 4.579 32.842 1.00 87.06 105 GLY A CA 1
ATOM 787 C C . GLY A 1 105 ? -26.218 3.903 33.225 1.00 87.06 105 GLY A C 1
ATOM 788 O O . GLY A 1 105 ? -26.820 4.263 34.236 1.00 87.06 105 GLY A O 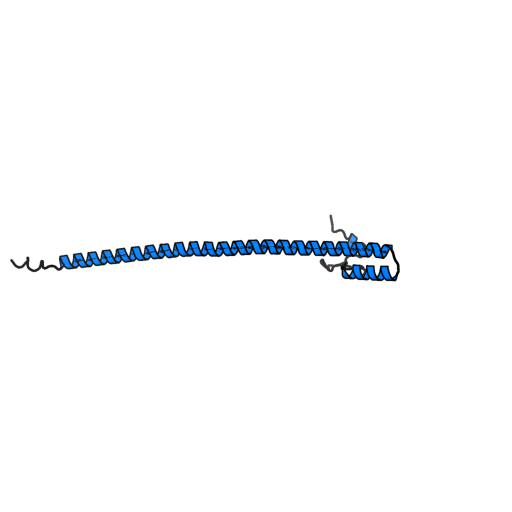1
ATOM 789 N N . THR A 1 106 ? -26.648 2.889 32.468 1.00 87.69 106 THR A N 1
ATOM 790 C CA . THR A 1 106 ? -27.854 2.098 32.772 1.00 87.69 106 THR A CA 1
ATOM 791 C C . THR A 1 106 ? -27.677 1.280 34.052 1.00 87.69 106 THR A C 1
ATOM 793 O O . THR A 1 106 ? -28.562 1.287 34.911 1.00 87.69 106 THR A O 1
ATOM 796 N N . ASP A 1 107 ? -26.523 0.631 34.227 1.00 90.44 107 ASP A N 1
ATOM 797 C CA . ASP A 1 107 ? -26.220 -0.143 35.436 1.00 90.44 107 ASP A CA 1
ATOM 798 C C . ASP A 1 107 ? -26.153 0.749 36.682 1.00 90.44 107 ASP A C 1
ATOM 800 O O . ASP A 1 107 ? -26.706 0.401 37.727 1.00 90.44 107 ASP A O 1
ATOM 804 N N . MET A 1 108 ? -25.557 1.941 36.567 1.00 88.81 108 MET A N 1
ATOM 805 C CA . MET A 1 108 ? -25.559 2.928 37.651 1.00 88.81 108 MET A CA 1
ATOM 806 C C . MET A 1 108 ? -26.977 3.392 38.002 1.00 88.81 108 MET A C 1
ATOM 808 O O . MET A 1 108 ? -27.322 3.452 39.181 1.00 88.81 108 MET A O 1
ATOM 812 N N . ALA A 1 109 ? -27.819 3.684 37.005 1.00 90.44 109 ALA A N 1
ATOM 813 C CA . ALA A 1 109 ? -29.208 4.077 37.241 1.00 90.44 109 ALA A CA 1
ATOM 814 C C . ALA A 1 109 ? -29.999 2.975 37.966 1.00 90.44 109 ALA A C 1
ATOM 816 O O . ALA A 1 109 ? -30.769 3.263 38.888 1.00 90.44 109 ALA A O 1
ATOM 817 N N . LYS A 1 110 ? -29.766 1.706 37.610 1.00 91.75 110 LYS A N 1
ATOM 818 C CA . LYS A 1 110 ? -30.372 0.559 38.292 1.00 91.75 110 LYS A CA 1
ATOM 819 C C . LYS A 1 110 ? -29.874 0.425 39.733 1.00 91.75 110 LYS A C 1
ATOM 821 O O . LYS A 1 110 ? -30.695 0.343 40.638 1.00 91.75 110 LYS A O 1
ATOM 826 N N . ALA A 1 111 ? -28.563 0.498 39.961 1.00 92.31 111 ALA A N 1
ATOM 827 C CA . ALA A 1 111 ? -27.979 0.420 41.301 1.00 92.31 111 ALA A CA 1
ATOM 828 C C . ALA A 1 111 ? -28.491 1.531 42.236 1.00 92.31 111 ALA A C 1
ATOM 830 O O . ALA A 1 111 ? -28.811 1.270 43.394 1.00 92.31 111 ALA A O 1
ATOM 831 N N . ILE A 1 112 ? -28.624 2.763 41.729 1.00 92.62 112 ILE A N 1
ATOM 832 C CA . ILE A 1 112 ? -29.221 3.886 42.470 1.00 92.62 112 ILE A CA 1
ATOM 833 C C . ILE A 1 112 ? -30.689 3.597 42.806 1.00 92.62 112 ILE A C 1
ATOM 835 O O . ILE A 1 112 ? -31.127 3.850 43.928 1.00 92.62 112 ILE A O 1
ATOM 839 N N . THR A 1 113 ? -31.447 3.056 41.850 1.00 94.81 113 THR A N 1
ATOM 840 C CA . THR A 1 113 ? -32.857 2.696 42.056 1.00 94.81 113 THR A CA 1
ATOM 841 C C . THR A 1 113 ? -33.005 1.623 43.134 1.00 94.81 113 THR A C 1
ATOM 843 O O . THR A 1 113 ? -33.798 1.784 44.062 1.00 94.81 113 THR A O 1
ATOM 846 N N . ASP A 1 114 ? -32.200 0.564 43.059 1.00 95.06 114 ASP A N 1
ATOM 847 C CA . ASP A 1 114 ? -32.204 -0.535 44.024 1.00 95.06 114 ASP A CA 1
ATOM 848 C C . ASP A 1 114 ? -31.818 -0.047 45.427 1.00 95.06 114 ASP A C 1
ATOM 850 O O . ASP A 1 114 ? -32.506 -0.358 46.403 1.00 95.06 114 ASP A O 1
ATOM 854 N N . LEU A 1 115 ? -30.787 0.799 45.532 1.00 94.62 115 LEU A N 1
ATOM 855 C CA . LEU A 1 115 ? -30.410 1.439 46.792 1.00 94.62 115 LEU A CA 1
ATOM 856 C C . LEU A 1 115 ? -31.568 2.263 47.365 1.00 94.62 115 LEU A C 1
ATOM 858 O O . LEU A 1 115 ? -31.882 2.144 48.551 1.00 94.62 115 LEU A O 1
ATOM 862 N N . LYS A 1 116 ? -32.247 3.063 46.531 1.00 95.06 116 LYS A N 1
ATOM 863 C CA . LYS A 1 116 ? -33.355 3.900 46.997 1.00 95.06 116 LYS A CA 1
ATOM 864 C C . LYS A 1 116 ? -34.534 3.073 47.499 1.00 95.06 116 LYS A C 1
ATOM 866 O O . LYS A 1 116 ? -35.145 3.429 48.504 1.00 95.06 116 LYS A O 1
ATOM 871 N N . ASN A 1 117 ? -34.819 1.949 46.848 1.00 95.44 117 ASN A N 1
ATOM 872 C CA . ASN A 1 117 ? -35.842 1.008 47.297 1.00 95.44 117 ASN A CA 1
ATOM 873 C C . ASN A 1 117 ? -35.504 0.409 48.670 1.00 95.44 117 ASN A C 1
ATOM 875 O O . ASN A 1 117 ? -36.377 0.336 49.537 1.00 95.44 117 ASN A O 1
ATOM 879 N N . ILE A 1 118 ? -34.240 0.036 48.900 1.00 95.56 118 ILE A N 1
ATOM 880 C CA . ILE A 1 118 ? -33.778 -0.473 50.200 1.00 95.56 118 ILE A CA 1
ATOM 881 C C . ILE A 1 118 ? -33.909 0.606 51.283 1.00 95.56 118 ILE A C 1
ATOM 883 O O . ILE A 1 118 ? -34.442 0.325 52.357 1.00 95.56 118 ILE A O 1
ATOM 887 N N . GLU A 1 119 ? -33.490 1.845 51.005 1.00 93.44 119 GLU A N 1
ATOM 888 C CA . GLU A 1 119 ? -33.650 2.972 51.937 1.00 93.44 119 GLU A CA 1
ATOM 889 C C . GLU A 1 119 ? -35.117 3.203 52.314 1.00 93.44 119 GLU A C 1
ATOM 891 O O . GLU A 1 119 ? -35.438 3.337 53.495 1.00 93.44 119 GLU A O 1
ATOM 896 N N . LEU A 1 120 ? -36.016 3.222 51.323 1.00 95.50 120 LEU A 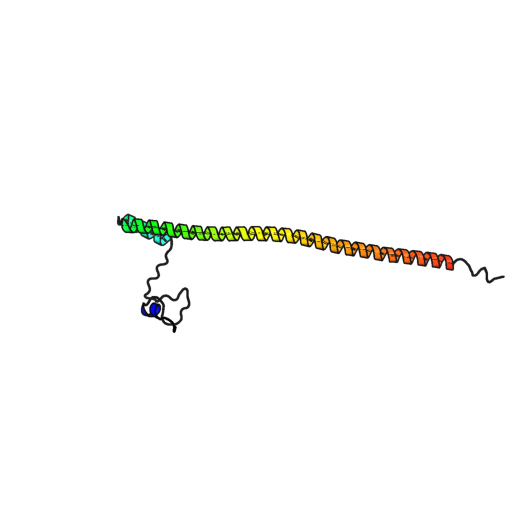N 1
ATOM 897 C CA . LEU A 1 120 ? -37.450 3.411 51.545 1.00 95.50 120 LEU A CA 1
ATOM 898 C C . LEU A 1 120 ? -38.037 2.284 52.399 1.00 95.50 120 LEU A C 1
ATOM 900 O O . LEU A 1 120 ? -38.765 2.549 53.357 1.00 95.50 120 LEU A O 1
ATOM 904 N N . SER A 1 121 ? -37.681 1.032 52.102 1.00 93.44 121 SER A N 1
ATOM 905 C CA . SER A 1 121 ? -38.109 -0.123 52.895 1.00 93.44 121 SER A CA 1
ATOM 906 C C . SER A 1 121 ? -37.589 -0.048 54.333 1.00 93.44 121 SER A C 1
ATOM 908 O O . SER A 1 121 ? -38.329 -0.329 55.276 1.00 93.44 121 SER A O 1
ATOM 910 N N . HIS A 1 122 ? -36.334 0.361 54.529 1.00 93.25 122 HIS A N 1
ATOM 911 C CA . HIS A 1 122 ? -35.752 0.522 55.859 1.00 93.25 122 HIS A CA 1
ATOM 912 C C . HIS A 1 122 ? -36.444 1.647 56.643 1.00 93.25 122 HIS A C 1
ATOM 914 O O . HIS A 1 122 ? -36.760 1.476 57.825 1.00 93.25 122 HIS A O 1
ATOM 920 N N . GLN A 1 123 ? -36.702 2.793 56.012 1.00 92.06 123 GLN A N 1
ATOM 921 C CA . GLN A 1 123 ? -37.429 3.897 56.640 1.00 92.06 123 GLN A CA 1
ATOM 922 C C . GLN A 1 123 ? -38.848 3.478 57.035 1.00 92.06 123 GLN A C 1
ATOM 924 O O . GLN A 1 123 ? -39.273 3.757 58.157 1.00 92.06 123 GLN A O 1
ATOM 929 N N . ALA A 1 124 ? -39.554 2.751 56.164 1.00 90.00 124 ALA A N 1
ATOM 930 C CA . ALA A 1 124 ? -40.870 2.202 56.470 1.00 90.00 124 ALA A CA 1
ATOM 931 C C . ALA A 1 124 ? -40.818 1.237 57.668 1.00 90.00 124 ALA A C 1
ATOM 933 O O . ALA A 1 124 ? -41.625 1.363 58.589 1.00 90.00 124 ALA A O 1
ATOM 934 N N . ALA A 1 125 ? -39.835 0.330 57.712 1.00 89.88 125 ALA A N 1
ATOM 935 C CA . ALA A 1 125 ? -39.645 -0.591 58.833 1.00 89.88 125 ALA A CA 1
ATOM 936 C C . ALA A 1 125 ? -39.385 0.144 60.162 1.00 89.88 125 ALA A C 1
ATOM 938 O O . ALA A 1 125 ? -40.007 -0.185 61.172 1.00 89.88 125 ALA A O 1
ATOM 939 N N . LEU A 1 126 ? -38.536 1.181 60.166 1.00 89.19 126 LEU A N 1
ATOM 940 C CA . LEU A 1 126 ? -38.307 2.024 61.349 1.00 89.19 126 LEU A CA 1
ATOM 941 C C . LEU A 1 126 ? -39.583 2.747 61.794 1.00 89.19 126 LEU A C 1
ATOM 943 O O . LEU A 1 126 ? -39.870 2.818 62.987 1.00 89.19 126 LEU A O 1
ATOM 947 N N . GLN A 1 127 ? -40.369 3.266 60.850 1.00 87.62 127 GLN A N 1
ATOM 948 C CA . GLN A 1 127 ? -41.605 3.986 61.147 1.00 87.62 127 GLN A CA 1
ATOM 949 C C . GLN A 1 127 ? -42.693 3.059 61.711 1.00 87.62 127 GLN A C 1
ATOM 951 O O . GLN A 1 127 ? -43.420 3.445 62.630 1.00 87.62 127 GLN A O 1
ATOM 956 N N . VAL A 1 128 ? -42.782 1.824 61.208 1.00 83.06 128 VAL A N 1
ATOM 957 C CA . VAL A 1 128 ? -43.650 0.772 61.759 1.00 83.06 128 VAL A CA 1
ATOM 958 C C . VAL A 1 128 ? -43.168 0.347 63.145 1.00 83.06 128 VAL A C 1
ATOM 960 O O . VAL A 1 128 ? -43.971 0.321 64.075 1.00 83.06 128 VAL A O 1
ATOM 963 N N . GLY A 1 129 ? -41.867 0.103 63.326 1.00 80.25 129 GLY A N 1
ATOM 964 C CA . GLY A 1 129 ? -41.280 -0.218 64.630 1.00 80.25 129 GLY A CA 1
ATOM 965 C C . GLY A 1 129 ? -41.549 0.868 65.676 1.00 80.25 129 GLY A C 1
ATOM 966 O O . GLY A 1 129 ? -41.997 0.567 66.778 1.00 80.25 129 GLY A O 1
ATOM 967 N N . ALA A 1 130 ? -41.394 2.141 65.309 1.00 78.81 130 ALA A N 1
ATOM 968 C CA . ALA A 1 130 ? -41.711 3.277 66.174 1.00 78.81 130 ALA A CA 1
ATOM 969 C C . ALA A 1 130 ? -43.214 3.398 66.507 1.00 78.81 130 ALA A C 1
ATOM 971 O O . ALA A 1 130 ? -43.563 3.879 67.585 1.00 78.81 130 ALA A O 1
ATOM 972 N N . ARG A 1 131 ? -44.119 2.958 65.617 1.00 70.62 131 ARG A N 1
ATOM 973 C CA . ARG A 1 131 ? -45.564 2.864 65.908 1.00 70.62 131 ARG A CA 1
ATOM 974 C C . ARG A 1 131 ? -45.898 1.697 66.838 1.00 70.62 131 ARG A C 1
ATOM 976 O O . ARG A 1 131 ? -46.764 1.866 67.686 1.00 70.62 131 ARG A O 1
ATOM 983 N N . ILE A 1 132 ? -45.220 0.554 66.702 1.00 66.81 132 ILE A N 1
ATOM 984 C CA . ILE A 1 132 ? -45.397 -0.619 67.578 1.00 66.81 132 ILE A CA 1
ATOM 985 C C . ILE A 1 132 ? -44.836 -0.347 68.984 1.00 66.81 132 ILE A C 1
ATOM 987 O O . ILE A 1 132 ? -45.430 -0.768 69.968 1.00 66.81 132 ILE A O 1
ATOM 991 N N . ILE A 1 133 ? -43.734 0.404 69.092 1.00 62.44 133 ILE A N 1
ATOM 992 C CA . ILE A 1 133 ? -43.100 0.802 70.365 1.00 62.44 133 ILE A CA 1
ATOM 993 C C . ILE A 1 133 ? -43.807 2.021 71.014 1.00 62.44 133 ILE A C 1
ATOM 995 O O . ILE A 1 133 ? -43.353 2.559 72.023 1.00 62.44 133 ILE A O 1
ATOM 999 N N . ARG A 1 134 ? -44.965 2.467 70.505 1.00 58.19 134 ARG A N 1
ATOM 1000 C CA . ARG A 1 134 ? -45.868 3.310 71.312 1.00 58.19 134 ARG A CA 1
ATOM 1001 C C . ARG A 1 134 ? -46.586 2.432 72.350 1.00 58.19 134 ARG A C 1
ATOM 1003 O O . ARG A 1 134 ? -46.926 1.295 72.046 1.00 58.19 134 ARG A O 1
ATOM 1010 N N . PRO A 1 135 ? -46.792 2.918 73.586 1.00 58.75 135 PRO A N 1
ATOM 1011 C CA . PRO A 1 135 ? -47.002 2.071 74.754 1.00 58.75 135 PRO A CA 1
ATOM 1012 C C . PRO A 1 135 ? -48.349 1.343 74.698 1.00 58.75 135 PRO A C 1
ATOM 1014 O O . PRO A 1 135 ? -49.376 1.915 75.039 1.00 58.75 135 PRO A O 1
ATOM 1017 N N . THR A 1 136 ? -48.341 0.059 74.348 1.00 58.78 136 THR A N 1
ATOM 1018 C CA . THR A 1 136 ? -49.441 -0.872 74.667 1.00 58.78 136 THR A CA 1
ATOM 1019 C C . THR A 1 136 ? -49.266 -1.506 76.051 1.00 58.78 136 THR A C 1
ATOM 1021 O O . THR A 1 136 ? -50.170 -2.157 76.562 1.00 58.78 136 THR A O 1
ATOM 1024 N N . LEU A 1 137 ? -48.133 -1.250 76.717 1.00 54.38 137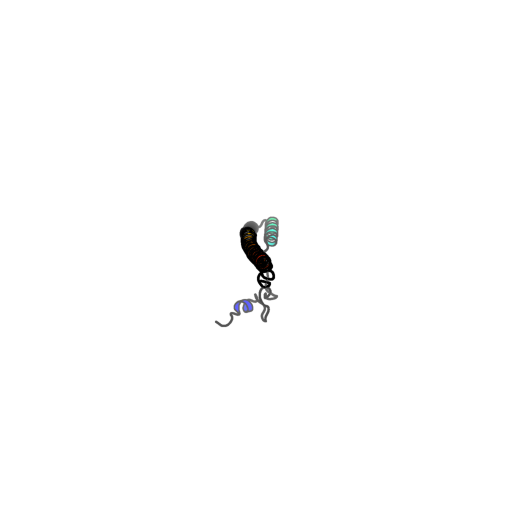 LEU A N 1
ATOM 1025 C CA . LEU A 1 137 ? -47.869 -1.693 78.090 1.00 54.38 137 LEU A CA 1
ATOM 1026 C C . LEU A 1 137 ? -48.644 -0.898 79.157 1.00 54.38 137 LEU A C 1
ATOM 1028 O O . LEU A 1 137 ? -48.752 -1.360 80.286 1.00 54.38 137 LEU A O 1
ATOM 1032 N N . LEU A 1 138 ? -49.206 0.268 78.817 1.00 54.53 138 LEU A N 1
ATOM 1033 C CA . LEU A 1 138 ? -50.074 1.046 79.715 1.00 54.53 138 LEU A CA 1
ATOM 1034 C C . LEU A 1 138 ? -51.555 0.631 79.635 1.00 54.53 138 LEU A C 1
ATOM 1036 O O . LEU A 1 138 ? -52.341 1.081 80.462 1.00 54.53 138 LEU A O 1
ATOM 1040 N N . ASP A 1 139 ? -51.927 -0.235 78.683 1.00 54.56 139 ASP A N 1
ATOM 1041 C CA . ASP A 1 139 ? -53.308 -0.716 78.494 1.00 54.56 139 ASP A CA 1
ATOM 1042 C C . ASP A 1 139 ? -53.562 -2.082 79.169 1.00 54.56 139 ASP A C 1
ATOM 1044 O O . ASP A 1 139 ? -54.697 -2.517 79.310 1.00 54.56 139 ASP A O 1
ATOM 1048 N N . PHE A 1 140 ? -52.502 -2.744 79.651 1.00 56.16 140 PHE A N 1
ATOM 1049 C CA . PHE A 1 140 ? -52.580 -3.993 80.428 1.00 56.16 140 PHE A CA 1
ATOM 1050 C C . PHE A 1 140 ? -52.588 -3.778 81.956 1.00 56.16 140 PHE A C 1
ATOM 1052 O O . PHE A 1 140 ? -52.532 -4.744 82.713 1.00 56.16 140 PHE A O 1
ATOM 1059 N N . LEU A 1 141 ? -52.655 -2.522 82.418 1.00 55.06 141 LEU A N 1
ATOM 1060 C CA . LEU A 1 141 ? -52.761 -2.147 83.837 1.00 55.06 141 LEU A CA 1
ATOM 1061 C C . LEU A 1 141 ? -54.093 -1.434 84.155 1.00 55.06 141 LEU A C 1
ATOM 1063 O O . LEU A 1 141 ? -54.110 -0.430 84.872 1.00 55.06 141 LEU A O 1
ATOM 1067 N N . ARG A 1 142 ? -55.212 -1.951 83.636 1.00 51.44 142 ARG A N 1
ATOM 1068 C CA . ARG A 1 142 ? -56.554 -1.734 84.206 1.00 51.44 142 ARG A CA 1
ATOM 1069 C C . ARG A 1 142 ? -57.218 -3.071 84.481 1.00 51.44 142 ARG A C 1
ATOM 1071 O O . ARG A 1 142 ? -57.060 -3.976 83.637 1.00 51.44 142 ARG A O 1
#

Radius of gyration: 43.46 Å; chains: 1; bounding box: 86×42×118 Å

pLDDT: mean 85.57, std 12.97, range [42.16, 98.0]

Sequence (142 aa):
DQGSTVLQDLGLIAQGGNYPPNNYASSAIVQGDSMFNKLVSLRDALFNNDTNGINAGLGGIDEAMDNLRAHMALVGARQSRLEIALERTSKNIVYANDIYSKIQGTDMAKAITDLKNIELSHQAALQVGARIIRPTLLDFLR